Protein AF-A0A7Y3JQ12-F1 (afdb_monomer)

Foldseek 3Di:
DVVVVVVVVVCVVCQLQLLVVQLVVLLVQLCVVLCCCQPVVLVNLDLVVNVVSLVSSLVSNQVSLVSLCVCLVVDDDPSNVSSNVSNVSSVVSNVVSVVSSVVSVVDRSDDD

Solvent-accessible surface area (backbone atoms only — not comparable to full-atom values): 5412 Å² total; per-residue (Å²): 115,67,69,63,54,52,53,48,53,53,49,65,69,44,44,28,47,30,0,39,55,31,8,53,49,18,36,52,52,35,47,56,52,49,50,46,26,47,71,77,35,25,92,72,46,44,61,71,58,46,48,52,45,28,50,52,20,36,52,38,4,47,53,17,10,53,50,0,50,62,39,34,82,79,39,66,72,70,52,20,53,44,2,48,51,10,23,51,45,5,52,53,34,35,52,49,36,50,52,52,38,53,47,62,70,71,52,74,50,62,88,126

Sequence (112 aa):
MELKAKLRGWRESLLPWTGMLAAGFGWALTDQLGSNLVFDKCGAAHPLLMILIGLVGLGVALSGGLVSWRQRRREEGGRHFIAIVGALMALLFSIAIFLQTAASLFLPRCFG

Secondary structure (DSSP, 8-state):
-HHHHHHHHHHHHHGGGHHHHHHHHHHHHHHHHHHIIIII-GGG--HHHHHHHHHHHHHHHHHHHHHHHHHTTT--THHHHHHHHHHHHHHHHHHHHHHHHHHHHHS-SS--

pLDDT: mean 90.08, std 7.74, range [53.56, 97.75]

Radius of gyration: 17.38 Å; Cα contacts (8 Å, |Δi|>4): 154; chains: 1; bounding box: 50×28×47 Å

Nearest PDB structures (foldseek):
  8fvt-assembly1_B  TM=6.668E-01  e=3.350E+00  synthetic construct
  5ew5-assembly4_D  TM=4.146E-01  e=5.805E+00  Escherichia coli

Mean predicted aligned error: 5.28 Å

Structure (mmCIF, N/CA/C/O backbone):
data_AF-A0A7Y3JQ12-F1
#
_entry.id   AF-A0A7Y3JQ12-F1
#
loop_
_atom_site.group_PDB
_atom_site.id
_atom_site.type_symbol
_atom_site.label_atom_id
_atom_site.label_alt_id
_atom_site.label_comp_id
_atom_site.label_asym_id
_atom_site.label_entity_id
_atom_site.label_seq_id
_atom_site.pdbx_PDB_ins_code
_atom_site.Cartn_x
_atom_site.Cartn_y
_atom_site.Cartn_z
_atom_site.occupancy
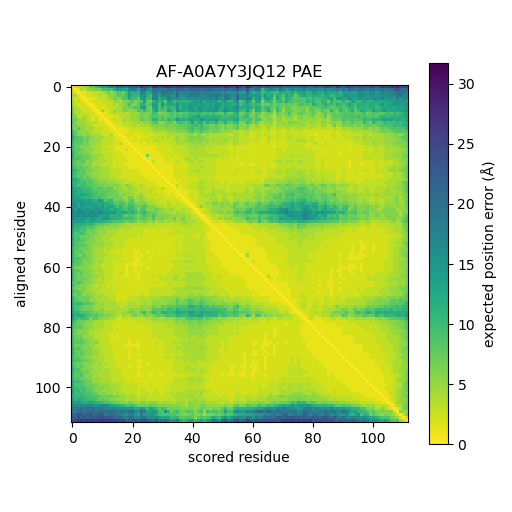_atom_site.B_iso_or_equiv
_atom_site.auth_seq_id
_atom_site.auth_comp_id
_atom_site.auth_asym_id
_atom_site.auth_atom_id
_atom_site.pdbx_PDB_model_num
ATOM 1 N N . MET A 1 1 ? -24.744 -23.545 11.193 1.00 63.31 1 MET A N 1
ATOM 2 C CA . MET A 1 1 ? -24.689 -22.101 11.540 1.00 63.31 1 MET A CA 1
ATOM 3 C C . MET A 1 1 ? -23.382 -21.709 12.227 1.00 63.31 1 MET A C 1
ATOM 5 O O . MET A 1 1 ? -22.864 -20.644 11.911 1.00 63.31 1 MET A O 1
ATOM 9 N N . GLU A 1 2 ? -22.800 -22.562 13.073 1.00 76.38 2 GLU A N 1
ATOM 10 C CA . GLU A 1 2 ? -21.570 -22.263 13.832 1.00 76.38 2 GLU A CA 1
ATOM 11 C C . GLU A 1 2 ? -20.345 -21.876 12.986 1.00 76.38 2 GLU A C 1
ATOM 13 O O . GLU A 1 2 ? -19.642 -20.926 13.323 1.00 76.38 2 GLU A O 1
ATOM 18 N N . LEU A 1 3 ? -20.113 -22.531 11.840 1.00 84.12 3 LEU A N 1
ATOM 19 C CA . LEU A 1 3 ? -18.959 -22.227 10.978 1.00 84.12 3 LEU A CA 1
ATOM 20 C C . LEU A 1 3 ? -18.961 -20.770 10.474 1.00 84.12 3 LEU A C 1
ATOM 22 O O . LEU A 1 3 ? -17.922 -20.111 10.462 1.00 84.12 3 LEU A O 1
ATOM 26 N N . LYS A 1 4 ? -20.137 -20.239 10.102 1.00 83.06 4 LYS A N 1
ATOM 27 C CA . LYS A 1 4 ? -20.284 -18.846 9.641 1.00 83.06 4 LYS A CA 1
ATOM 28 C C . LYS A 1 4 ? -20.015 -17.844 10.766 1.00 83.06 4 LYS A C 1
ATOM 30 O O . LYS A 1 4 ? -19.419 -16.802 10.505 1.00 83.06 4 LYS A O 1
ATOM 35 N N . ALA A 1 5 ? -20.433 -18.158 11.993 1.00 80.81 5 ALA A N 1
ATOM 36 C CA . ALA A 1 5 ? -20.172 -17.322 13.164 1.00 80.81 5 ALA A CA 1
ATOM 37 C C . ALA A 1 5 ? -18.672 -17.289 13.489 1.00 80.81 5 ALA A C 1
ATOM 39 O O . ALA A 1 5 ? -18.101 -16.212 13.654 1.00 80.81 5 ALA A O 1
ATOM 40 N N . LYS A 1 6 ? -18.010 -18.454 13.451 1.00 83.88 6 LYS A N 1
ATOM 41 C CA . LYS A 1 6 ? -16.562 -18.568 13.659 1.00 83.88 6 LYS A CA 1
ATOM 42 C C . LYS A 1 6 ? 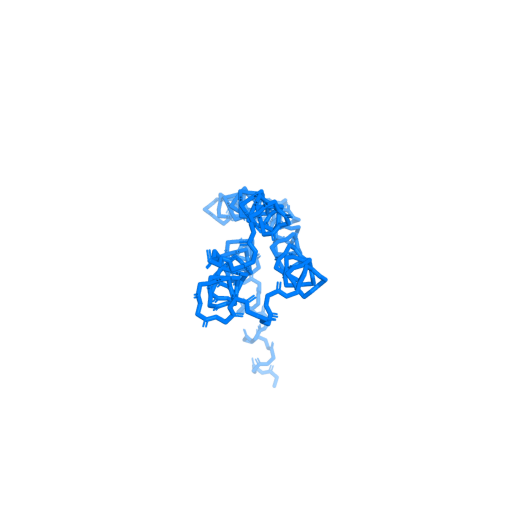-15.790 -17.744 12.623 1.00 83.88 6 LYS A C 1
ATOM 44 O O . LYS A 1 6 ? -14.981 -16.903 12.996 1.00 83.88 6 LYS A O 1
ATOM 49 N N . LEU A 1 7 ? -16.097 -17.905 11.332 1.00 85.44 7 LEU A N 1
ATOM 50 C CA . LEU A 1 7 ? -15.473 -17.140 10.239 1.00 85.44 7 LEU A CA 1
ATOM 51 C C . LEU A 1 7 ? -15.650 -15.620 10.380 1.00 85.44 7 LEU A C 1
ATOM 53 O O . LEU A 1 7 ? -14.745 -14.861 10.034 1.00 85.44 7 LEU A O 1
ATOM 57 N N . ARG A 1 8 ? -16.803 -15.168 10.887 1.00 84.31 8 ARG A N 1
ATOM 58 C CA . ARG A 1 8 ? -17.059 -13.744 11.134 1.00 84.31 8 ARG A CA 1
ATOM 59 C C . ARG A 1 8 ? -16.171 -13.206 12.260 1.00 84.31 8 ARG A C 1
ATOM 61 O O . ARG A 1 8 ? -15.536 -12.176 12.060 1.00 84.31 8 ARG A O 1
ATOM 68 N N . GLY A 1 9 ? -16.035 -13.951 13.360 1.00 83.31 9 GLY A N 1
ATOM 69 C CA . GLY A 1 9 ? -15.122 -13.601 14.454 1.00 83.31 9 GLY A CA 1
ATOM 70 C C . GLY A 1 9 ? -13.653 -13.543 14.016 1.00 83.31 9 GLY A C 1
ATOM 71 O O . GLY A 1 9 ? -12.950 -12.584 14.331 1.00 83.31 9 GLY A O 1
ATOM 72 N N . TRP A 1 10 ? -13.200 -14.510 13.206 1.00 85.25 10 TRP A N 1
ATOM 73 C CA . TRP A 1 10 ? -11.8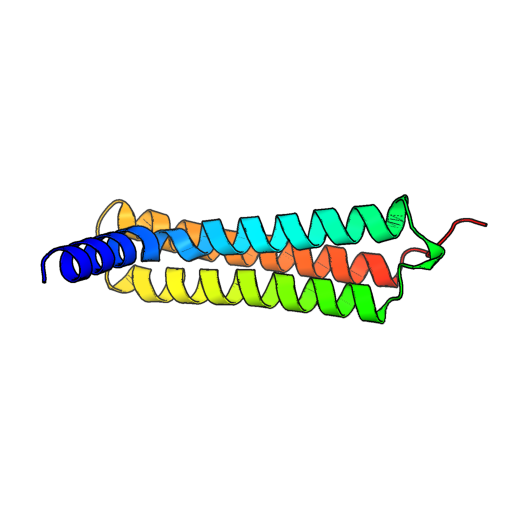48 -14.485 12.624 1.00 85.25 10 TRP A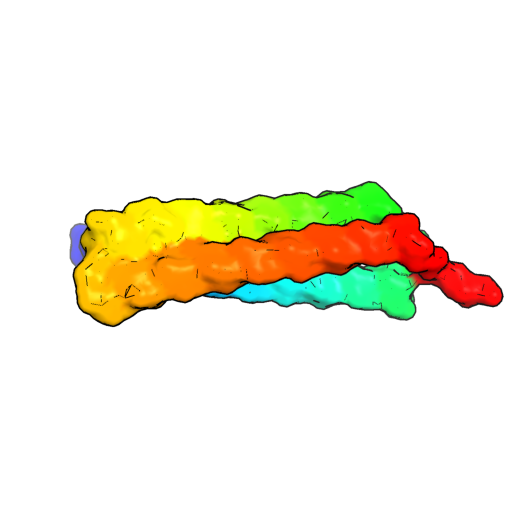 CA 1
ATOM 74 C C . TRP A 1 10 ? -11.621 -13.255 11.747 1.00 85.25 10 TRP A C 1
ATOM 76 O O . TRP A 1 10 ? -10.594 -12.593 11.874 1.00 85.25 10 TRP A O 1
ATOM 86 N N . ARG A 1 11 ? -12.586 -12.914 10.883 1.00 84.81 11 ARG A N 1
ATOM 87 C CA . ARG A 1 11 ? -12.509 -11.694 10.071 1.00 84.81 11 ARG A CA 1
ATOM 88 C C . ARG A 1 11 ? -12.360 -10.461 10.949 1.00 84.81 11 ARG A C 1
ATOM 90 O O . ARG A 1 11 ? -11.427 -9.699 10.737 1.00 84.81 11 ARG A O 1
ATOM 97 N N . GLU A 1 12 ? -13.223 -10.282 11.942 1.00 84.06 12 GLU A N 1
ATOM 98 C CA . GLU A 1 12 ? -13.181 -9.117 12.832 1.00 84.06 12 GLU A CA 1
ATOM 99 C C . GLU A 1 12 ? -11.862 -9.005 13.597 1.00 84.06 12 GLU A C 1
ATOM 101 O O . GLU A 1 12 ? -11.343 -7.905 13.758 1.00 84.06 12 GLU A O 1
ATOM 106 N N . SER A 1 13 ? -11.270 -10.129 14.001 1.00 86.31 13 SER A N 1
ATOM 107 C CA . SER A 1 13 ? -9.959 -10.130 14.653 1.00 86.31 13 SER A CA 1
ATOM 108 C C . SER A 1 13 ? -8.804 -9.766 13.714 1.00 86.31 13 SER A C 1
ATOM 110 O O . SER A 1 13 ? -7.795 -9.238 14.175 1.00 86.31 13 SER A O 1
ATOM 112 N N . LEU A 1 14 ? -8.924 -10.055 12.415 1.00 89.12 14 LEU A N 1
ATOM 113 C CA . LEU A 1 14 ? -7.873 -9.811 11.420 1.00 89.12 14 LEU A CA 1
ATOM 114 C C . LEU A 1 14 ? -7.952 -8.416 10.786 1.00 89.12 14 LEU A C 1
ATOM 116 O O . LEU A 1 14 ? -6.953 -7.937 10.255 1.00 89.12 14 LEU A O 1
ATOM 120 N N . LEU A 1 15 ? -9.105 -7.745 10.848 1.00 90.50 15 LEU A N 1
ATOM 121 C CA . LEU A 1 15 ? -9.314 -6.434 10.221 1.00 90.50 15 LEU A CA 1
ATOM 122 C C . LEU A 1 15 ? -8.315 -5.338 10.658 1.00 90.50 15 LEU A C 1
ATOM 124 O O . LEU A 1 15 ? -7.897 -4.579 9.788 1.00 90.50 15 LEU A O 1
ATOM 128 N N . PRO A 1 16 ? -7.871 -5.238 11.928 1.00 90.06 16 PRO A N 1
ATOM 129 C CA . PRO A 1 16 ? -6.838 -4.269 12.324 1.00 90.06 16 PRO A CA 1
ATOM 130 C C . PRO A 1 16 ? -5.460 -4.542 11.703 1.00 90.06 16 PRO A C 1
ATOM 132 O O . PRO A 1 16 ? -4.638 -3.640 11.593 1.00 90.06 16 PRO A O 1
ATOM 135 N N . TRP A 1 17 ? -5.197 -5.785 11.296 1.00 93.50 17 TRP A N 1
ATOM 136 C CA . TRP A 1 17 ? -3.898 -6.232 10.789 1.00 93.50 17 TRP A CA 1
ATOM 137 C C . TRP A 1 17 ? -3.765 -6.080 9.273 1.00 93.50 17 TRP A C 1
ATOM 139 O O . TRP A 1 17 ? -2.668 -6.219 8.730 1.00 93.50 17 TRP A O 1
ATOM 149 N N . THR A 1 18 ? -4.864 -5.791 8.568 1.00 92.56 18 THR A N 1
ATOM 150 C CA . THR A 1 18 ? -4.889 -5.773 7.098 1.00 92.56 18 THR A CA 1
ATOM 151 C C . THR A 1 18 ? -3.941 -4.744 6.508 1.00 92.56 18 THR A C 1
ATOM 153 O O . THR A 1 18 ? -3.398 -4.991 5.440 1.00 92.56 18 THR A O 1
ATOM 156 N N . GLY A 1 19 ? -3.719 -3.615 7.191 1.00 91.81 19 GLY A N 1
ATOM 157 C CA . GLY A 1 19 ? -2.780 -2.587 6.740 1.00 91.81 19 GLY A CA 1
ATOM 158 C C . GLY A 1 19 ? -1.365 -3.129 6.623 1.00 91.81 19 GLY A C 1
ATOM 159 O O . GLY A 1 19 ? -0.761 -3.046 5.562 1.00 91.81 19 GLY A O 1
ATOM 160 N N . MET A 1 20 ? -0.884 -3.779 7.679 1.00 94.50 20 MET A N 1
ATOM 161 C CA . MET A 1 20 ? 0.450 -4.370 7.700 1.00 94.50 20 MET A CA 1
ATOM 162 C C . MET A 1 20 ? 0.568 -5.559 6.740 1.00 94.50 20 MET A C 1
ATOM 164 O O . MET A 1 20 ? 1.507 -5.613 5.950 1.00 94.50 20 MET A O 1
ATOM 168 N N . LEU A 1 21 ? -0.388 -6.494 6.782 1.00 95.88 21 LEU A N 1
ATOM 169 C CA . LEU A 1 21 ? -0.323 -7.722 5.984 1.00 95.88 21 LEU A CA 1
ATOM 170 C C . LEU A 1 21 ? -0.438 -7.443 4.483 1.00 95.88 21 LEU A C 1
ATOM 172 O O . LEU A 1 21 ? 0.377 -7.933 3.706 1.00 95.88 21 LEU A O 1
ATOM 176 N N . ALA A 1 22 ? -1.425 -6.644 4.068 1.00 94.31 22 ALA A N 1
ATOM 177 C CA . ALA A 1 22 ? -1.614 -6.335 2.655 1.00 94.31 22 ALA A CA 1
ATOM 178 C C . ALA A 1 22 ? -0.467 -5.475 2.121 1.00 94.31 22 ALA A C 1
ATOM 180 O O . ALA A 1 22 ? 0.023 -5.738 1.030 1.00 94.31 22 ALA A O 1
ATOM 181 N N . ALA A 1 23 ? 0.004 -4.487 2.887 1.00 93.94 23 ALA A N 1
ATOM 182 C CA . ALA A 1 23 ? 1.104 -3.644 2.440 1.00 93.94 23 ALA A CA 1
ATOM 183 C C . ALA A 1 23 ? 2.428 -4.399 2.325 1.00 93.94 23 ALA A C 1
ATOM 185 O O . ALA A 1 23 ? 3.097 -4.272 1.303 1.00 93.94 23 ALA A O 1
ATOM 186 N N . GLY A 1 24 ? 2.772 -5.228 3.317 1.00 94.94 24 GLY A N 1
ATOM 187 C CA . GLY A 1 24 ? 3.964 -6.071 3.249 1.00 94.94 24 GLY A CA 1
ATOM 188 C C . GLY A 1 24 ? 3.904 -7.053 2.078 1.00 94.94 24 GLY A C 1
ATOM 189 O O . GLY A 1 24 ? 4.880 -7.201 1.350 1.00 94.94 24 GLY A O 1
ATOM 190 N N . PHE A 1 25 ? 2.741 -7.666 1.839 1.00 95.56 25 PHE A N 1
ATOM 191 C CA . PHE A 1 25 ? 2.542 -8.563 0.700 1.00 95.56 25 PHE A CA 1
ATOM 192 C C . PHE A 1 25 ? 2.616 -7.834 -0.650 1.00 95.56 25 PHE A C 1
ATOM 194 O O . PHE A 1 25 ? 3.281 -8.306 -1.568 1.00 95.56 25 PHE A O 1
ATOM 201 N N . GLY A 1 26 ? 1.967 -6.672 -0.768 1.00 94.12 26 GLY A N 1
ATOM 202 C CA . GLY A 1 26 ? 2.002 -5.843 -1.973 1.00 94.12 26 GLY A CA 1
ATOM 203 C C . GLY A 1 26 ? 3.418 -5.382 -2.310 1.00 94.12 26 GLY A C 1
ATOM 204 O O . GLY A 1 26 ? 3.830 -5.469 -3.466 1.00 94.12 26 GLY A O 1
ATOM 205 N N . TRP A 1 27 ? 4.188 -4.967 -1.302 1.00 96.50 27 TRP A N 1
ATOM 206 C CA . TRP A 1 27 ? 5.598 -4.630 -1.473 1.00 96.50 27 TRP A CA 1
ATOM 207 C C . TRP A 1 27 ? 6.429 -5.846 -1.884 1.00 96.50 27 TRP A C 1
ATOM 209 O O . TRP A 1 27 ? 7.086 -5.784 -2.914 1.00 96.50 27 TRP A O 1
ATOM 219 N N . ALA A 1 28 ? 6.341 -6.968 -1.162 1.00 95.56 28 ALA A N 1
ATOM 220 C CA . ALA A 1 28 ? 7.125 -8.167 -1.466 1.00 95.56 28 ALA A CA 1
ATOM 221 C C . ALA A 1 28 ? 6.853 -8.708 -2.880 1.00 95.56 28 ALA A C 1
ATOM 223 O O . ALA A 1 28 ? 7.776 -9.131 -3.570 1.00 95.56 28 ALA A O 1
ATOM 224 N N . LEU A 1 29 ? 5.599 -8.669 -3.343 1.00 93.31 29 LEU A N 1
ATOM 225 C CA . LEU A 1 29 ? 5.260 -9.034 -4.720 1.00 93.31 29 LEU A CA 1
ATOM 226 C C . LEU A 1 29 ? 5.876 -8.079 -5.740 1.00 93.31 29 LEU A C 1
ATOM 228 O O . LEU A 1 29 ? 6.434 -8.532 -6.739 1.00 93.31 29 LEU A O 1
ATOM 232 N N . THR A 1 30 ? 5.753 -6.771 -5.499 1.00 93.75 30 THR A N 1
ATOM 233 C CA . THR A 1 30 ? 6.319 -5.751 -6.391 1.00 93.75 30 THR A CA 1
ATOM 234 C C . THR A 1 30 ? 7.834 -5.905 -6.466 1.00 93.75 30 THR A C 1
ATOM 236 O O . THR A 1 30 ? 8.394 -5.865 -7.558 1.00 93.75 30 THR A O 1
ATOM 239 N N . ASP A 1 31 ? 8.475 -6.160 -5.328 1.00 93.56 31 ASP A N 1
ATOM 240 C CA . ASP A 1 31 ? 9.917 -6.304 -5.226 1.00 93.56 31 ASP A CA 1
ATOM 241 C C . ASP A 1 31 ? 10.436 -7.569 -5.902 1.00 93.56 31 ASP A C 1
ATOM 243 O O . ASP A 1 31 ? 11.316 -7.493 -6.756 1.00 93.56 31 ASP A O 1
ATOM 247 N N . GLN A 1 32 ? 9.823 -8.721 -5.625 1.00 93.62 32 GLN A N 1
ATOM 248 C CA . GLN A 1 32 ? 10.217 -9.981 -6.252 1.00 93.62 32 GLN A CA 1
ATOM 249 C C . GLN A 1 32 ? 10.037 -9.954 -7.773 1.00 93.62 32 GLN A C 1
ATOM 251 O O . GLN A 1 32 ? 10.895 -10.446 -8.507 1.00 93.62 32 GLN A O 1
ATOM 256 N N . LEU A 1 33 ? 8.928 -9.394 -8.267 1.00 91.00 33 LEU A N 1
ATOM 257 C CA . LEU A 1 33 ? 8.678 -9.301 -9.705 1.00 91.00 33 LEU A CA 1
ATOM 258 C C . LEU A 1 33 ? 9.566 -8.246 -10.368 1.00 91.00 33 LEU A C 1
ATOM 260 O O . LEU A 1 33 ? 10.125 -8.510 -11.431 1.00 91.00 33 LEU A O 1
ATOM 264 N N . GLY A 1 34 ? 9.704 -7.077 -9.743 1.00 87.12 34 GLY A N 1
ATOM 265 C CA . GLY A 1 34 ? 10.534 -5.984 -10.236 1.00 87.12 34 GLY A CA 1
ATOM 266 C C . GLY A 1 34 ? 12.001 -6.389 -10.320 1.00 87.12 34 GLY A C 1
ATOM 267 O O . GLY A 1 34 ? 12.603 -6.255 -11.380 1.00 87.12 34 GLY A O 1
ATOM 268 N N . SER A 1 35 ? 12.549 -6.965 -9.251 1.00 84.88 35 SER A N 1
ATOM 269 C CA . SER A 1 35 ? 13.944 -7.408 -9.198 1.00 84.88 35 SER A CA 1
ATOM 270 C C . SER A 1 35 ? 14.233 -8.517 -10.212 1.00 84.88 35 SER A C 1
ATOM 272 O O . SER A 1 35 ? 15.176 -8.394 -10.987 1.00 84.88 35 SER A O 1
ATOM 274 N N . ASN A 1 36 ? 13.394 -9.555 -10.300 1.00 88.12 36 ASN A N 1
ATOM 275 C CA . ASN A 1 36 ? 13.584 -10.640 -11.274 1.00 88.12 36 ASN A CA 1
ATOM 276 C C . ASN A 1 36 ? 13.528 -10.121 -12.725 1.00 88.12 36 ASN A C 1
ATOM 278 O O . ASN A 1 36 ? 14.337 -10.486 -13.575 1.00 88.12 36 ASN A O 1
ATOM 282 N N . LEU A 1 37 ? 12.601 -9.210 -13.029 1.00 85.62 37 LEU A N 1
ATOM 283 C CA . LEU A 1 37 ? 12.506 -8.641 -14.372 1.00 85.62 37 LEU A CA 1
ATOM 284 C C . LEU A 1 37 ? 13.684 -7.713 -14.691 1.00 85.62 37 LEU A C 1
ATOM 286 O O . LEU A 1 37 ? 14.242 -7.818 -15.776 1.00 85.62 37 LEU A O 1
ATOM 290 N N . VAL A 1 38 ? 14.078 -6.831 -13.773 1.00 82.38 38 VAL A N 1
ATOM 291 C CA . VAL A 1 38 ? 15.163 -5.868 -14.011 1.00 82.38 38 VAL A CA 1
ATOM 292 C C . VAL A 1 38 ? 16.531 -6.554 -14.070 1.00 82.38 38 VAL A C 1
ATOM 294 O O . VAL A 1 38 ? 17.315 -6.232 -14.958 1.00 82.38 38 VAL A O 1
ATOM 297 N N . PHE A 1 39 ? 16.815 -7.508 -13.178 1.00 81.19 39 PHE A N 1
ATOM 298 C CA . PHE A 1 39 ? 18.138 -8.132 -13.074 1.00 81.19 39 PHE A CA 1
ATOM 299 C C . PHE A 1 39 ? 18.286 -9.412 -13.906 1.00 81.19 39 PHE A C 1
ATOM 301 O O . PHE A 1 39 ? 19.283 -9.551 -14.611 1.00 81.19 39 PHE A O 1
ATOM 308 N N . ASP A 1 40 ? 17.305 -10.321 -13.887 1.00 82.31 40 ASP A N 1
ATOM 309 C CA . ASP A 1 40 ? 17.439 -11.627 -14.557 1.00 82.31 40 ASP A CA 1
ATOM 310 C C . ASP A 1 40 ? 16.883 -11.615 -15.988 1.00 82.31 40 ASP A C 1
ATOM 312 O O . ASP A 1 40 ? 17.350 -12.348 -16.862 1.00 82.31 40 ASP A O 1
ATOM 316 N N . LYS A 1 41 ? 15.858 -10.792 -16.250 1.00 82.25 41 LYS A N 1
ATOM 317 C CA . LYS A 1 41 ? 15.142 -10.751 -17.538 1.00 82.25 41 LYS A CA 1
ATOM 318 C C . LYS A 1 41 ? 15.044 -9.342 -18.105 1.00 82.25 41 LYS A C 1
ATOM 320 O O . LYS A 1 41 ? 13.971 -8.910 -18.533 1.00 82.25 41 LYS A O 1
ATOM 325 N N . CYS A 1 42 ? 16.183 -8.662 -18.180 1.00 83.12 42 CYS A N 1
ATOM 326 C CA . CYS A 1 42 ? 16.275 -7.256 -18.566 1.00 83.12 42 CYS A CA 1
ATOM 327 C C . CYS A 1 42 ? 15.564 -6.912 -19.897 1.00 83.12 42 CYS A C 1
ATOM 329 O O . CYS A 1 42 ? 14.934 -5.862 -20.025 1.00 83.12 42 CYS A O 1
ATOM 331 N N . GLY A 1 43 ? 15.562 -7.830 -20.875 1.00 80.19 43 GLY A N 1
ATOM 332 C CA . GLY A 1 43 ? 14.851 -7.662 -22.151 1.00 80.19 43 GLY A CA 1
ATOM 333 C C . GLY A 1 43 ? 13.317 -7.701 -22.047 1.00 80.19 43 GLY A C 1
ATOM 334 O O . GLY A 1 43 ? 12.629 -7.145 -22.902 1.00 80.19 43 GLY A O 1
ATOM 335 N N . ALA A 1 44 ? 12.7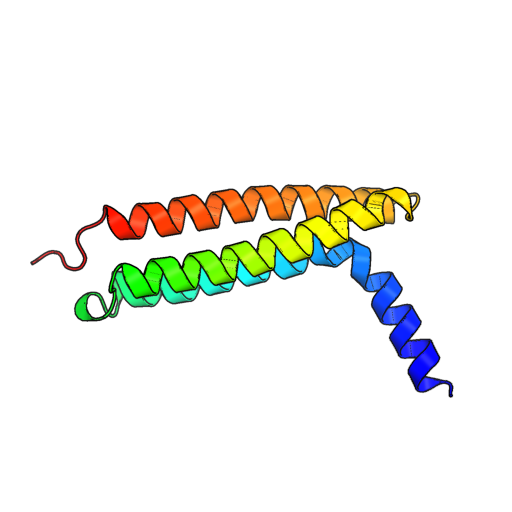70 -8.319 -20.997 1.00 82.12 44 ALA A N 1
ATOM 336 C CA . ALA A 1 44 ? 11.335 -8.400 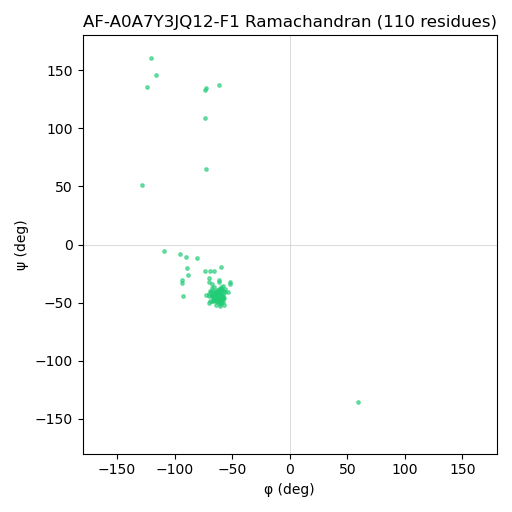-20.715 1.00 82.12 44 ALA A CA 1
ATOM 337 C C . ALA A 1 44 ? 10.844 -7.309 -19.741 1.00 82.12 44 ALA A C 1
ATOM 339 O O . ALA A 1 44 ? 9.634 -7.158 -19.556 1.00 82.12 44 ALA A O 1
ATOM 340 N N . ALA A 1 45 ? 11.752 -6.532 -19.136 1.00 81.00 45 ALA A N 1
ATOM 341 C CA . ALA A 1 45 ? 11.447 -5.428 -18.224 1.00 81.00 45 ALA A CA 1
ATOM 342 C C . ALA A 1 45 ? 10.886 -4.202 -18.968 1.00 81.00 45 ALA A C 1
ATOM 344 O O . ALA A 1 45 ? 11.496 -3.134 -19.047 1.00 81.00 45 ALA A O 1
ATOM 345 N N . HIS A 1 46 ? 9.704 -4.356 -19.562 1.00 85.62 46 HIS A N 1
ATOM 346 C CA . HIS A 1 46 ? 9.030 -3.270 -20.256 1.00 85.62 46 HIS A CA 1
ATOM 347 C C . HIS A 1 46 ? 8.474 -2.244 -19.243 1.00 85.62 46 HIS A C 1
ATOM 349 O O . HIS A 1 46 ? 7.801 -2.649 -18.292 1.00 85.62 46 HIS A O 1
ATOM 355 N N . PRO A 1 47 ? 8.646 -0.923 -19.458 1.00 86.75 47 PRO A N 1
ATOM 356 C CA . PRO A 1 47 ? 8.184 0.118 -18.532 1.00 86.75 47 PRO A CA 1
ATOM 357 C C . PRO A 1 47 ? 6.701 0.006 -18.173 1.00 86.75 47 PRO A C 1
ATOM 359 O O . PRO A 1 47 ? 6.319 0.136 -17.017 1.00 86.75 47 PRO A O 1
ATOM 362 N N . LEU A 1 48 ? 5.859 -0.306 -19.163 1.00 89.88 48 LEU A N 1
ATOM 363 C CA . LEU A 1 48 ? 4.425 -0.499 -18.942 1.00 89.88 48 LEU A CA 1
ATOM 364 C C . LEU A 1 48 ? 4.132 -1.655 -17.971 1.00 89.88 48 LEU A C 1
ATOM 366 O O . LEU A 1 48 ? 3.256 -1.530 -17.124 1.00 89.88 48 LEU A O 1
ATOM 370 N N . LEU A 1 49 ? 4.876 -2.761 -18.070 1.00 90.56 49 LEU A N 1
ATOM 371 C CA . LEU A 1 49 ? 4.715 -3.904 -17.173 1.00 90.56 49 LEU A CA 1
ATOM 372 C C . LEU A 1 49 ? 5.128 -3.534 -15.743 1.00 90.56 49 LEU A C 1
ATOM 374 O O . LEU A 1 49 ? 4.404 -3.855 -14.804 1.00 90.56 49 LEU A O 1
ATOM 378 N N . MET A 1 50 ? 6.239 -2.808 -15.585 1.00 90.69 50 MET A N 1
ATOM 379 C CA . MET A 1 50 ? 6.694 -2.311 -14.280 1.00 90.69 50 MET A CA 1
ATOM 380 C C . MET A 1 50 ? 5.664 -1.390 -13.624 1.00 90.69 50 MET A C 1
ATOM 382 O O . MET A 1 50 ? 5.341 -1.561 -12.451 1.00 90.69 50 MET A O 1
ATOM 386 N N . ILE A 1 51 ? 5.090 -0.462 -14.396 1.00 93.88 51 ILE A N 1
ATOM 387 C CA . ILE A 1 51 ? 4.023 0.428 -13.923 1.00 93.88 51 ILE A CA 1
ATOM 388 C C . ILE A 1 51 ? 2.809 -0.385 -13.468 1.00 93.88 51 ILE A C 1
ATOM 390 O O . ILE A 1 51 ? 2.266 -0.114 -12.401 1.00 93.88 51 ILE A O 1
ATOM 394 N N . LEU A 1 52 ? 2.390 -1.398 -14.234 1.00 95.00 52 LEU A N 1
ATOM 395 C CA . LEU A 1 52 ? 1.257 -2.248 -13.858 1.00 95.00 52 LEU A CA 1
ATOM 396 C C . LEU A 1 52 ? 1.515 -3.009 -12.551 1.00 95.00 52 LEU A C 1
ATOM 398 O O . LEU A 1 52 ? 0.645 -3.021 -11.682 1.00 95.00 52 LEU A O 1
ATOM 402 N N . ILE A 1 53 ? 2.706 -3.593 -12.386 1.00 93.75 53 ILE A N 1
ATOM 403 C CA . ILE A 1 53 ? 3.104 -4.278 -11.146 1.00 93.75 53 ILE A CA 1
ATOM 404 C C . ILE A 1 53 ? 3.065 -3.296 -9.967 1.00 93.75 53 ILE A C 1
ATOM 406 O O . ILE A 1 53 ? 2.432 -3.583 -8.949 1.00 93.75 53 ILE A O 1
ATOM 410 N N . GLY A 1 54 ? 3.659 -2.110 -10.134 1.00 95.00 54 GLY A N 1
ATOM 411 C CA . GLY A 1 54 ? 3.653 -1.043 -9.135 1.00 95.00 54 GLY A CA 1
ATOM 412 C C . GLY A 1 54 ? 2.249 -0.582 -8.745 1.00 95.00 54 GLY A C 1
ATOM 413 O O . GLY A 1 54 ? 1.947 -0.455 -7.560 1.00 95.00 54 GLY A O 1
ATOM 414 N N . LEU A 1 55 ? 1.357 -0.384 -9.720 1.00 96.62 55 LEU A N 1
ATOM 415 C CA . LEU A 1 55 ? -0.034 0.016 -9.481 1.00 96.62 55 LEU A CA 1
ATOM 416 C C . LEU A 1 55 ? -0.825 -1.055 -8.726 1.00 96.62 55 LEU A C 1
ATOM 418 O O . LEU A 1 55 ? -1.595 -0.720 -7.825 1.00 96.62 55 LEU A O 1
ATOM 422 N N . VAL A 1 56 ? -0.630 -2.334 -9.058 1.00 96.50 56 VAL A N 1
ATOM 423 C CA . VAL A 1 56 ? -1.259 -3.443 -8.329 1.00 96.50 56 VAL A CA 1
ATOM 424 C C . VAL A 1 56 ? -0.746 -3.484 -6.889 1.00 96.50 56 VAL A C 1
ATOM 426 O O . VAL A 1 56 ? -1.557 -3.513 -5.962 1.00 96.50 56 VAL A O 1
ATOM 429 N N . GLY A 1 57 ? 0.572 -3.412 -6.684 1.00 96.38 57 GLY A N 1
ATOM 430 C CA . GLY A 1 57 ? 1.182 -3.371 -5.352 1.00 96.38 57 GLY A CA 1
ATOM 431 C C . GLY A 1 57 ? 0.682 -2.195 -4.509 1.00 96.38 57 GLY A C 1
ATOM 432 O O . GLY A 1 57 ? 0.257 -2.385 -3.367 1.00 96.38 57 GLY A O 1
ATOM 433 N N . LEU A 1 58 ? 0.647 -0.992 -5.093 1.00 96.81 58 LEU A N 1
ATOM 434 C CA . LEU A 1 58 ? 0.094 0.216 -4.475 1.00 96.81 58 LEU A CA 1
ATOM 435 C C . LEU A 1 58 ? -1.379 0.041 -4.110 1.00 96.81 58 LEU A C 1
ATOM 437 O O . LEU A 1 58 ? -1.778 0.366 -2.995 1.00 96.81 58 LEU A O 1
ATOM 441 N N . GLY A 1 59 ? -2.191 -0.496 -5.022 1.00 97.25 59 GLY A N 1
ATOM 442 C CA . GLY A 1 59 ? -3.608 -0.744 -4.774 1.00 97.25 59 GLY A CA 1
ATOM 443 C C . GLY A 1 59 ? -3.831 -1.688 -3.591 1.00 97.25 59 GLY A C 1
ATOM 444 O O . GLY A 1 59 ? -4.675 -1.424 -2.728 1.00 97.25 59 GLY A O 1
ATOM 445 N N . VAL A 1 60 ? -3.037 -2.757 -3.496 1.00 96.62 60 VAL A N 1
ATOM 446 C CA . VAL A 1 60 ? -3.085 -3.706 -2.374 1.00 96.62 60 VAL A CA 1
ATOM 447 C C . VAL A 1 60 ? -2.657 -3.033 -1.063 1.00 96.62 60 VAL A C 1
ATOM 449 O O . VAL A 1 60 ? -3.374 -3.138 -0.065 1.00 96.62 60 VAL A O 1
ATOM 452 N N . ALA A 1 61 ? -1.552 -2.283 -1.056 1.00 96.75 61 ALA A N 1
ATOM 453 C CA . ALA A 1 61 ? -1.072 -1.592 0.140 1.00 96.75 61 ALA A CA 1
ATOM 454 C C . ALA A 1 61 ? -2.067 -0.528 0.638 1.00 96.75 61 ALA A C 1
ATOM 456 O O . ALA A 1 61 ? -2.453 -0.531 1.811 1.00 96.75 61 ALA A O 1
ATOM 457 N N . LEU A 1 62 ? -2.547 0.340 -0.257 1.00 97.06 62 LEU A N 1
ATOM 458 C CA . LEU A 1 62 ? -3.484 1.414 0.074 1.00 97.06 62 LEU A CA 1
ATOM 459 C C . LEU A 1 62 ? -4.835 0.870 0.538 1.00 97.06 62 LEU A C 1
ATOM 461 O O . LEU A 1 62 ? -5.384 1.368 1.520 1.00 97.06 62 LEU A O 1
ATOM 465 N N . SER A 1 63 ? -5.373 -0.162 -0.119 1.00 96.88 63 SER A N 1
ATOM 466 C CA . SER A 1 63 ? -6.643 -0.764 0.304 1.00 96.88 63 SER A CA 1
ATOM 467 C C . SER A 1 63 ? -6.541 -1.384 1.700 1.00 96.88 63 SER A C 1
ATOM 469 O O . SER A 1 63 ? -7.405 -1.127 2.543 1.00 96.88 63 SER A O 1
ATOM 471 N N . GLY A 1 64 ? -5.457 -2.107 1.999 1.00 94.44 64 GLY A N 1
ATOM 472 C CA . GLY A 1 64 ? -5.195 -2.630 3.339 1.00 94.44 64 GLY A CA 1
ATOM 473 C C . GLY A 1 64 ? -5.057 -1.529 4.388 1.00 94.44 64 GLY A C 1
ATOM 474 O O . GLY A 1 64 ? -5.666 -1.617 5.461 1.00 94.44 64 GLY A O 1
ATOM 475 N N . GLY A 1 65 ? -4.298 -0.475 4.070 1.00 96.00 65 GLY A N 1
ATOM 476 C CA . GLY A 1 65 ? -4.096 0.686 4.937 1.00 96.00 65 GLY A CA 1
ATOM 477 C C . GLY A 1 65 ? -5.388 1.446 5.226 1.00 96.00 65 GLY A C 1
ATOM 478 O O . GLY A 1 65 ? -5.660 1.785 6.376 1.00 96.00 65 GLY A O 1
ATOM 479 N N . LEU A 1 66 ? -6.236 1.647 4.214 1.00 96.50 66 LEU A N 1
ATOM 480 C CA . LEU A 1 66 ? -7.549 2.281 4.359 1.00 96.50 66 LEU A CA 1
ATOM 481 C C . LEU A 1 66 ? -8.484 1.469 5.260 1.00 96.50 66 LEU A C 1
ATOM 483 O O . LEU A 1 66 ? -9.199 2.052 6.080 1.00 96.50 66 LEU A O 1
ATOM 487 N N . VAL A 1 67 ? -8.484 0.138 5.136 1.00 95.31 67 VAL A N 1
ATOM 488 C CA . VAL A 1 67 ? -9.257 -0.741 6.029 1.00 95.31 67 VAL A CA 1
ATOM 489 C C . VAL A 1 67 ? -8.751 -0.614 7.467 1.00 95.31 67 VAL A C 1
ATOM 491 O O . VAL A 1 67 ? -9.553 -0.354 8.365 1.00 95.31 67 VAL A O 1
ATOM 494 N N . SER A 1 68 ? -7.434 -0.685 7.670 1.00 94.00 68 SER A N 1
ATOM 495 C CA . SER A 1 68 ? -6.788 -0.514 8.980 1.00 94.00 68 SER A CA 1
ATOM 496 C C . SER A 1 68 ? -7.139 0.841 9.610 1.00 94.00 68 SER A C 1
ATOM 498 O O . SER A 1 68 ? -7.581 0.926 10.756 1.00 94.00 68 SER A O 1
ATOM 500 N N . TRP A 1 69 ? -7.059 1.919 8.825 1.00 95.88 69 TRP A N 1
ATOM 501 C CA . TRP A 1 69 ? -7.377 3.277 9.267 1.00 95.88 69 TRP A CA 1
ATOM 502 C C . TRP A 1 69 ? -8.839 3.449 9.675 1.00 95.88 69 TRP A C 1
ATOM 504 O O . TRP A 1 69 ? -9.135 4.141 10.650 1.00 95.88 69 TRP A O 1
ATOM 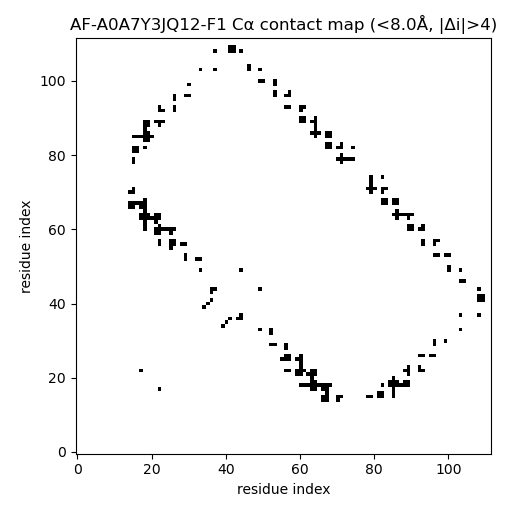514 N N . ARG A 1 70 ? -9.772 2.828 8.945 1.00 94.50 70 ARG A N 1
ATOM 515 C CA . ARG A 1 70 ? -11.196 2.851 9.303 1.00 94.50 70 ARG A CA 1
ATOM 516 C C . ARG A 1 70 ? -11.449 2.114 10.615 1.00 94.50 70 ARG A C 1
ATOM 518 O O . ARG A 1 70 ? -12.270 2.578 11.406 1.00 94.50 70 ARG A O 1
ATOM 525 N N . GLN A 1 71 ? -10.725 1.024 10.868 1.00 93.06 71 GLN A N 1
ATOM 526 C CA . GLN A 1 71 ? -10.890 0.243 12.092 1.00 93.06 71 GLN A CA 1
ATOM 527 C C . GLN A 1 71 ? -10.314 0.897 13.336 1.00 93.06 71 GLN A C 1
ATOM 529 O O . GLN A 1 71 ? -10.833 0.653 14.419 1.00 93.06 71 GLN A O 1
ATOM 534 N N . ARG A 1 72 ? -9.355 1.822 13.210 1.00 93.00 72 ARG A N 1
ATOM 535 C CA . ARG A 1 72 ? -8.823 2.547 14.377 1.00 93.00 72 ARG A CA 1
ATOM 536 C C . ARG A 1 72 ? -9.921 3.191 15.237 1.00 93.00 72 ARG A C 1
ATOM 538 O O . ARG A 1 72 ? -9.770 3.290 16.441 1.00 93.00 72 ARG A O 1
ATOM 545 N N . ARG A 1 73 ? -11.035 3.636 14.640 1.00 91.75 73 ARG A N 1
ATOM 546 C CA . ARG A 1 73 ? -12.138 4.281 15.379 1.00 91.75 73 ARG A CA 1
ATOM 547 C C . ARG A 1 73 ? -13.083 3.295 16.077 1.00 91.75 73 ARG A C 1
ATOM 549 O O . ARG A 1 73 ? -13.941 3.742 16.824 1.00 91.75 73 ARG A O 1
ATOM 556 N N . ARG A 1 74 ? -12.985 1.998 15.777 1.00 90.00 74 ARG A N 1
ATOM 557 C CA . ARG A 1 74 ? -13.876 0.939 16.284 1.00 90.00 74 ARG A CA 1
ATOM 558 C C . ARG A 1 74 ? -13.192 0.005 17.283 1.00 90.00 74 ARG A C 1
ATOM 560 O O . ARG A 1 74 ? -13.844 -0.877 17.822 1.00 90.00 74 ARG A O 1
ATOM 567 N N . GLU A 1 75 ? -11.892 0.177 17.477 1.00 91.25 75 GLU A N 1
ATOM 568 C CA . GLU A 1 75 ? -11.035 -0.697 18.270 1.00 91.25 75 GLU A CA 1
ATOM 569 C C . GLU A 1 75 ? -10.481 0.071 19.472 1.00 91.25 75 GLU A C 1
ATOM 571 O O . GLU A 1 75 ? -10.172 1.260 19.360 1.00 91.25 75 GLU A O 1
ATOM 576 N N . GLU A 1 76 ? -10.298 -0.624 20.594 1.00 90.62 76 GLU A N 1
ATOM 577 C CA . GLU A 1 76 ? -9.744 -0.077 21.837 1.00 90.62 76 GLU A CA 1
ATOM 578 C C . GLU A 1 76 ? -8.458 -0.820 22.248 1.00 90.62 76 GLU A C 1
ATOM 580 O O . GLU A 1 76 ? -8.163 -1.927 21.781 1.00 90.62 76 GLU A O 1
ATOM 585 N N . GLY A 1 77 ? -7.650 -0.194 23.109 1.00 92.12 77 GLY A N 1
ATOM 586 C CA . GLY A 1 77 ? -6.421 -0.786 23.648 1.00 92.12 77 GLY A CA 1
ATOM 587 C C . GLY A 1 77 ? -5.394 -1.172 22.574 1.00 92.12 77 GLY A C 1
ATOM 588 O O . GLY A 1 77 ? -5.123 -0.418 21.640 1.00 92.12 77 GLY A O 1
ATOM 589 N N . GLY A 1 78 ? -4.802 -2.366 22.690 1.00 91.88 78 GLY A N 1
ATOM 590 C CA . GLY A 1 78 ? -3.739 -2.821 21.781 1.00 91.88 78 GLY A CA 1
ATOM 591 C C . GLY A 1 78 ? -4.169 -2.934 20.312 1.00 91.88 78 GLY A C 1
ATOM 592 O O . GLY A 1 78 ? -3.371 -2.682 19.411 1.00 91.88 78 GLY A O 1
ATOM 593 N N . ARG A 1 79 ? -5.445 -3.242 20.044 1.00 92.06 79 ARG A N 1
ATOM 594 C CA . ARG A 1 79 ? -5.976 -3.361 18.673 1.00 92.06 79 ARG A CA 1
ATOM 595 C C . ARG A 1 79 ? -6.061 -2.005 17.972 1.00 92.06 79 ARG A C 1
ATOM 597 O O . ARG A 1 79 ? -5.811 -1.930 16.770 1.00 92.06 79 ARG A O 1
ATOM 604 N N . HIS A 1 80 ? -6.317 -0.932 18.724 1.00 93.88 80 HIS A N 1
ATOM 605 C CA . HIS A 1 80 ? -6.239 0.442 18.223 1.00 93.88 80 HIS A CA 1
ATOM 606 C C . HIS A 1 80 ? -4.823 0.791 17.751 1.00 93.88 80 HIS A C 1
ATOM 608 O O . HIS A 1 80 ? -4.636 1.314 16.651 1.00 93.88 80 HIS A O 1
ATOM 614 N N . PHE A 1 81 ? -3.820 0.450 18.566 1.00 95.06 81 PHE A N 1
ATOM 615 C CA . PHE A 1 81 ? -2.415 0.668 18.234 1.00 95.06 81 PHE A CA 1
ATOM 616 C C . PHE A 1 81 ? -2.014 -0.093 16.964 1.00 95.06 81 PHE A C 1
ATOM 618 O O . PHE A 1 81 ? -1.468 0.507 16.040 1.00 95.06 81 PHE A O 1
ATOM 625 N N . ILE A 1 82 ? -2.373 -1.379 16.870 1.00 95.88 82 ILE A N 1
ATOM 626 C CA . ILE A 1 82 ? -2.117 -2.206 15.679 1.00 95.88 82 ILE A CA 1
ATOM 627 C C . ILE A 1 82 ? -2.763 -1.593 14.431 1.00 95.88 82 ILE A C 1
ATOM 629 O O . ILE A 1 82 ? -2.111 -1.509 13.393 1.00 95.88 82 ILE A O 1
ATOM 633 N N . ALA A 1 83 ? -4.006 -1.110 14.526 1.00 95.56 83 ALA A N 1
ATOM 634 C CA . ALA A 1 83 ? -4.698 -0.488 13.400 1.00 95.56 83 ALA A CA 1
ATOM 635 C C . ALA A 1 83 ? -3.982 0.781 12.888 1.00 95.56 83 ALA A C 1
ATOM 637 O O . ALA A 1 83 ? -3.922 1.012 11.675 1.00 95.56 83 ALA A O 1
ATOM 638 N N . ILE A 1 84 ? -3.421 1.596 13.791 1.00 96.50 84 ILE A N 1
ATOM 639 C CA . ILE A 1 84 ? -2.628 2.783 13.432 1.00 96.50 84 ILE A CA 1
ATOM 640 C C . ILE A 1 84 ? -1.296 2.372 12.809 1.00 96.50 84 ILE A C 1
ATOM 642 O O . ILE A 1 84 ? -0.968 2.848 11.723 1.00 96.50 84 ILE A O 1
ATOM 646 N N . VAL A 1 85 ? -0.553 1.471 13.456 1.00 97.06 85 VAL A N 1
ATOM 647 C CA . VAL A 1 85 ? 0.734 0.975 12.950 1.00 97.06 85 VAL A CA 1
ATOM 648 C C . VAL A 1 85 ? 0.557 0.351 11.569 1.00 97.06 85 VAL A C 1
ATOM 650 O O . VAL A 1 85 ? 1.294 0.692 10.652 1.00 97.06 85 VAL A O 1
ATOM 653 N N . GLY A 1 86 ? -0.474 -0.473 11.373 1.00 96.31 86 GLY A N 1
ATOM 654 C CA . GLY A 1 86 ? -0.796 -1.072 10.081 1.00 96.31 86 GLY A CA 1
ATOM 655 C C . GLY A 1 86 ? -1.094 -0.037 8.994 1.00 96.31 86 GLY A C 1
ATOM 656 O O . GLY A 1 86 ? -0.660 -0.205 7.857 1.00 96.31 86 GLY A O 1
ATOM 657 N N . ALA A 1 87 ? -1.784 1.058 9.327 1.00 97.12 87 ALA A N 1
ATOM 658 C CA . ALA A 1 87 ? -2.028 2.148 8.382 1.00 97.12 87 ALA A CA 1
ATOM 659 C C . ALA A 1 87 ? -0.743 2.929 8.042 1.00 97.12 87 ALA A C 1
ATOM 661 O O . ALA A 1 87 ? -0.520 3.263 6.879 1.00 97.12 87 ALA A O 1
ATOM 662 N N . LEU A 1 88 ? 0.123 3.186 9.028 1.00 97.38 88 LEU A N 1
ATOM 663 C CA . LEU A 1 88 ? 1.412 3.854 8.815 1.00 97.38 88 LEU A CA 1
ATOM 664 C C . LEU A 1 88 ? 2.384 2.984 8.010 1.00 97.38 88 LEU A C 1
ATOM 666 O O . LEU A 1 88 ? 3.049 3.483 7.106 1.00 97.38 88 LEU A O 1
ATOM 670 N N . MET A 1 89 ? 2.423 1.679 8.277 1.00 97.56 89 MET A N 1
ATOM 671 C CA . MET A 1 89 ? 3.188 0.722 7.477 1.00 97.56 89 MET A CA 1
ATOM 672 C C . MET A 1 89 ? 2.688 0.682 6.036 1.00 97.56 89 MET A C 1
ATOM 674 O O . MET A 1 89 ? 3.497 0.687 5.115 1.00 97.56 89 MET A O 1
ATOM 678 N N . ALA A 1 90 ? 1.370 0.712 5.820 1.00 97.38 90 ALA A N 1
ATOM 679 C CA . ALA A 1 90 ? 0.812 0.803 4.476 1.00 97.38 90 ALA A CA 1
ATOM 680 C C . ALA A 1 90 ? 1.250 2.068 3.732 1.00 97.38 90 ALA A C 1
ATOM 682 O O . ALA A 1 90 ? 1.570 1.994 2.545 1.00 97.38 90 ALA A O 1
ATOM 683 N N . LEU A 1 91 ? 1.323 3.209 4.422 1.00 96.88 91 LEU A N 1
ATOM 684 C CA . LEU A 1 91 ? 1.849 4.444 3.846 1.00 96.88 91 LEU A CA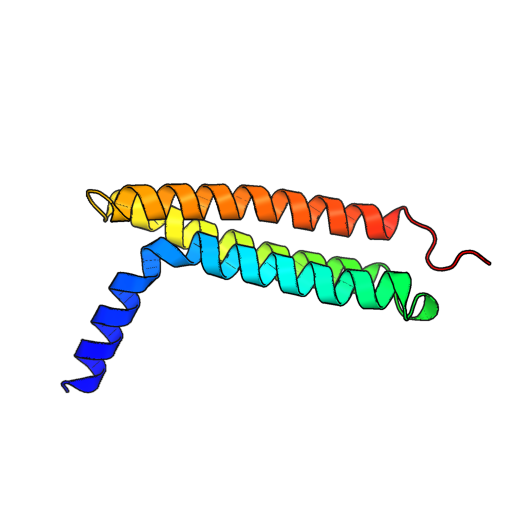 1
ATOM 685 C C . LEU A 1 91 ? 3.338 4.313 3.492 1.00 96.88 91 LEU A C 1
ATOM 687 O O . LEU A 1 91 ? 3.724 4.637 2.371 1.00 96.88 91 LEU A O 1
ATOM 691 N N . LEU A 1 92 ? 4.154 3.788 4.410 1.00 97.75 92 LEU A N 1
ATOM 692 C CA . LEU A 1 92 ? 5.585 3.557 4.186 1.00 97.75 92 LEU A CA 1
ATOM 693 C C . LEU A 1 92 ? 5.839 2.643 2.981 1.00 97.75 92 LEU A C 1
ATOM 695 O O . LEU A 1 92 ? 6.612 2.996 2.093 1.00 97.75 92 LEU A O 1
ATOM 699 N N . PHE A 1 93 ? 5.153 1.502 2.902 1.00 97.62 93 PHE A N 1
ATOM 700 C CA . PHE A 1 93 ? 5.293 0.586 1.770 1.00 97.62 93 PHE A CA 1
ATOM 701 C C . PHE A 1 93 ? 4.756 1.174 0.468 1.00 97.62 93 PHE A C 1
ATOM 703 O O . PHE A 1 93 ? 5.335 0.928 -0.584 1.00 97.62 93 PHE A O 1
ATOM 710 N N . SER A 1 94 ? 3.703 1.992 0.512 1.00 97.25 94 SER A N 1
ATOM 711 C CA . SER A 1 94 ? 3.226 2.691 -0.687 1.00 97.25 94 SER A CA 1
ATOM 712 C C . SER A 1 94 ? 4.297 3.635 -1.239 1.00 97.25 94 SER A C 1
ATOM 714 O O . SER A 1 94 ? 4.530 3.661 -2.445 1.00 97.25 94 SER A O 1
ATOM 716 N N . ILE A 1 95 ? 5.004 4.359 -0.365 1.00 97.38 95 ILE A N 1
ATOM 717 C CA . ILE A 1 95 ? 6.145 5.195 -0.764 1.00 97.38 95 ILE A CA 1
ATOM 718 C C . ILE A 1 95 ? 7.261 4.326 -1.361 1.00 97.38 95 ILE A C 1
ATOM 720 O O . ILE A 1 95 ? 7.784 4.661 -2.422 1.00 97.38 95 ILE A O 1
ATOM 724 N N . ALA A 1 96 ? 7.593 3.196 -0.731 1.00 96.56 96 ALA A N 1
ATOM 725 C CA . ALA A 1 96 ? 8.614 2.279 -1.239 1.00 96.56 96 ALA A CA 1
ATOM 726 C C . ALA A 1 96 ? 8.271 1.743 -2.642 1.00 96.56 96 ALA A C 1
ATOM 728 O O . ALA A 1 96 ? 9.094 1.836 -3.550 1.00 96.56 96 ALA A O 1
ATOM 729 N N . ILE A 1 97 ? 7.040 1.260 -2.846 1.00 96.00 97 ILE A N 1
ATOM 730 C CA . ILE A 1 97 ? 6.557 0.754 -4.140 1.00 96.00 97 ILE A CA 1
ATOM 731 C C . ILE A 1 97 ? 6.585 1.862 -5.197 1.00 96.00 97 ILE A C 1
ATOM 733 O O . ILE A 1 97 ? 7.004 1.625 -6.331 1.00 96.00 97 ILE A O 1
ATOM 737 N N . PHE A 1 98 ? 6.171 3.080 -4.838 1.00 95.81 98 PHE A N 1
ATOM 738 C CA . PHE A 1 98 ? 6.218 4.225 -5.743 1.00 95.81 98 PHE A CA 1
ATOM 739 C C . PHE A 1 98 ? 7.649 4.527 -6.200 1.00 95.81 98 PHE A C 1
ATOM 741 O O . PHE A 1 98 ? 7.897 4.624 -7.401 1.00 95.81 98 PHE A O 1
ATOM 748 N N . LEU A 1 99 ? 8.598 4.620 -5.263 1.00 94.50 99 LEU A N 1
ATOM 749 C CA . LEU A 1 99 ? 10.003 4.889 -5.579 1.00 94.50 99 LEU A CA 1
ATOM 750 C C . LEU A 1 99 ? 10.633 3.761 -6.401 1.00 94.50 99 LEU A C 1
ATOM 752 O O . LEU A 1 99 ? 11.346 4.039 -7.360 1.00 94.50 99 LEU A O 1
ATOM 756 N N . GLN A 1 100 ? 10.326 2.503 -6.085 1.00 91.75 100 GLN A N 1
ATOM 757 C CA . GLN A 1 100 ? 10.784 1.344 -6.850 1.00 91.75 100 GLN A CA 1
ATOM 758 C C . GLN A 1 100 ? 10.254 1.358 -8.288 1.00 91.75 100 GLN A C 1
ATOM 760 O O . GLN A 1 100 ? 11.006 1.160 -9.243 1.00 91.75 100 GLN A O 1
ATOM 765 N N . THR A 1 101 ? 8.965 1.658 -8.453 1.00 91.94 101 THR A N 1
ATOM 766 C CA . THR A 1 101 ? 8.339 1.779 -9.774 1.00 91.94 101 THR A CA 1
ATOM 767 C C . THR A 1 101 ? 8.958 2.935 -10.554 1.00 91.94 101 THR A C 1
ATOM 769 O O . THR A 1 101 ? 9.292 2.769 -11.723 1.00 91.94 101 THR A O 1
ATOM 772 N N . ALA A 1 102 ? 9.181 4.086 -9.916 1.00 91.88 102 ALA A N 1
ATOM 773 C CA . ALA A 1 102 ? 9.837 5.227 -10.546 1.00 91.88 102 ALA A CA 1
ATOM 774 C C . ALA A 1 102 ? 11.270 4.887 -10.979 1.00 91.88 102 ALA A C 1
ATOM 776 O O . ALA A 1 102 ? 11.638 5.157 -12.119 1.00 91.88 102 ALA A O 1
ATOM 777 N N . ALA A 1 103 ? 12.054 4.230 -10.120 1.00 89.12 103 ALA A N 1
ATOM 778 C CA . ALA A 1 103 ? 13.416 3.806 -10.434 1.00 89.12 103 ALA A CA 1
ATOM 779 C C . ALA A 1 103 ? 13.467 2.924 -11.694 1.00 89.12 103 ALA A C 1
ATOM 781 O O . ALA A 1 103 ? 14.309 3.151 -12.560 1.00 89.12 103 ALA A O 1
ATOM 782 N N . SER A 1 104 ? 12.514 2.001 -11.864 1.00 86.00 104 SER A N 1
ATOM 783 C CA . SER A 1 104 ? 12.441 1.137 -13.056 1.00 86.00 104 SER A CA 1
ATOM 784 C C . SER A 1 104 ? 12.292 1.888 -14.392 1.00 86.00 104 SER A C 1
ATOM 786 O O . SER A 1 104 ? 12.566 1.325 -15.450 1.00 86.00 104 SER A O 1
ATOM 788 N N . LEU A 1 105 ? 11.858 3.154 -14.359 1.00 85.31 105 LEU A N 1
ATOM 789 C CA . LEU A 1 105 ? 11.712 4.004 -15.544 1.00 85.31 105 LEU A CA 1
ATOM 790 C C . LEU A 1 105 ? 12.994 4.769 -15.888 1.00 85.31 105 LEU A C 1
ATOM 792 O O . LEU A 1 105 ? 13.186 5.137 -17.045 1.00 85.31 105 LEU A O 1
ATOM 796 N N . PHE A 1 106 ? 13.846 5.023 -14.893 1.00 85.50 106 PHE A N 1
ATOM 797 C CA . PHE A 1 106 ? 15.095 5.766 -15.060 1.00 85.50 106 PHE A CA 1
ATOM 798 C C . PHE A 1 106 ? 16.293 4.856 -15.319 1.00 85.50 106 PHE A C 1
ATOM 800 O O . PHE A 1 106 ? 17.212 5.260 -16.031 1.00 85.50 106 PHE A O 1
ATOM 807 N N . LEU A 1 107 ? 16.310 3.647 -14.747 1.00 80.69 107 LEU A N 1
ATOM 808 C CA . LEU A 1 107 ? 17.421 2.728 -14.962 1.00 80.69 107 LEU A CA 1
ATOM 809 C C . LEU A 1 107 ? 17.371 2.128 -16.379 1.00 80.69 107 LEU A C 1
ATOM 811 O O . LEU A 1 107 ? 16.311 1.671 -16.822 1.00 80.69 107 LEU A O 1
ATOM 815 N N . PRO A 1 108 ? 18.507 2.108 -17.103 1.00 73.50 108 PRO A N 1
ATOM 816 C CA . PRO A 1 108 ? 18.585 1.440 -18.392 1.00 73.50 108 PRO A CA 1
ATOM 817 C C . PRO A 1 108 ? 18.291 -0.049 -18.209 1.00 73.50 108 PRO A C 1
ATOM 819 O O . PRO A 1 108 ? 18.767 -0.672 -17.264 1.00 73.50 108 PRO A O 1
ATOM 822 N N . ARG A 1 109 ? 17.490 -0.610 -19.121 1.00 70.12 109 ARG A N 1
ATOM 823 C CA . ARG A 1 109 ? 16.977 -1.982 -18.995 1.00 70.12 109 ARG A CA 1
ATOM 824 C C . ARG A 1 109 ? 18.119 -2.982 -18.955 1.00 70.12 109 ARG A C 1
ATOM 826 O O . ARG A 1 109 ? 18.210 -3.743 -18.012 1.00 70.12 109 ARG A O 1
ATOM 833 N N . CYS A 1 110 ? 19.009 -2.926 -19.93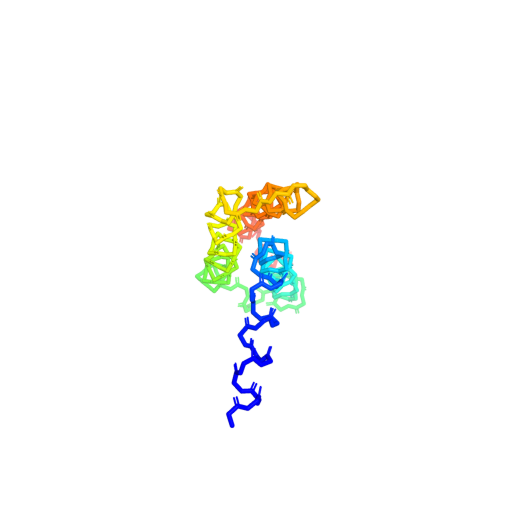6 1.00 75.38 110 CYS A N 1
ATOM 834 C CA . CYS A 1 110 ? 20.212 -3.740 -19.979 1.00 75.38 110 CYS A CA 1
ATOM 835 C C . CYS A 1 110 ? 21.410 -2.793 -20.100 1.00 75.38 110 CYS A C 1
ATOM 837 O O . CYS A 1 110 ? 21.372 -1.858 -20.905 1.00 75.38 110 CYS A O 1
ATOM 839 N N . PHE A 1 111 ? 22.465 -3.033 -19.322 1.00 67.00 111 PHE A N 1
ATOM 840 C CA . PHE A 1 111 ? 23.781 -2.510 -19.669 1.00 67.00 111 PHE A CA 1
ATOM 841 C C . PHE A 1 111 ? 24.279 -3.352 -20.845 1.00 67.00 111 PHE A C 1
ATOM 843 O O . PHE A 1 111 ? 24.492 -4.553 -20.689 1.00 67.00 111 PHE A O 1
ATOM 850 N N . GLY A 1 112 ? 24.309 -2.742 -22.031 1.00 53.56 112 GLY A N 1
ATOM 851 C CA . GLY A 1 112 ? 24.966 -3.315 -23.205 1.00 53.56 112 GLY A CA 1
ATOM 852 C C . GLY A 1 112 ? 26.475 -3.276 -23.046 1.00 53.56 112 GLY A C 1
ATOM 853 O O . GLY A 1 112 ? 26.964 -2.266 -22.489 1.00 53.56 112 GLY A O 1
#